Protein 7AUT (pdb70)

Structure (mmCIF, N/CA/C/O backbone):
data_7AUT
#
_entry.id   7AUT
#
_cell.length_a   61.785
_cell.length_b   61.785
_cell.length_c   96.184
_cell.angle_alpha   90.000
_cell.angle_beta   90.000
_cell.angle_gamma   120.000
#
_symmetry.space_group_name_H-M   'P 32 2 1'
#
loop_
_entity.id
_entity.type
_entity.pdbx_description
1 polymer 'Diphosphoinositol polyphosphate phosphohydrolase DDP1'
2 non-polymer 'MAGNESIUM ION'
3 non-polymer 'CHLORIDE ION'
4 water water
#
loop_
_atom_site.group_PDB
_atom_site.id
_atom_site.type_symbol
_atom_site.label_atom_id
_atom_site.label_alt_id
_atom_site.label_comp_id
_atom_site.label_asym_id
_atom_site.label_entity_id
_atom_site.label_seq_id
_atom_site.pdbx_PDB_ins_code
_atom_site.Cartn_x
_atom_site.Cartn_y
_atom_site.Cartn_z
_atom_site.occupancy
_atom_site.B_iso_or_equiv
_atom_site.auth_seq_id
_atom_site.auth_comp_id
_atom_site.auth_asym_id
_atom_site.auth_atom_id
_atom_site.pdbx_PDB_model_num
ATOM 1 N N . GLU A 1 24 ? 4.335 -3.989 -1.850 1.00 61.23 21 GLU A N 1
ATOM 2 C CA . GLU A 1 24 ? 3.884 -3.470 -3.187 1.00 60.84 21 GLU A CA 1
ATOM 3 C C . GLU A 1 24 ? 5.059 -3.384 -4.176 1.00 57.25 21 GLU A C 1
ATOM 4 O O . GLU A 1 24 ? 4.812 -3.032 -5.350 1.00 58.28 21 GLU A O 1
ATOM 10 N N . ASN A 1 25 ? 6.288 -3.675 -3.740 1.00 51.61 22 ASN A N 1
ATOM 11 C CA . ASN A 1 25 ? 7.482 -3.674 -4.623 1.00 48.11 22 ASN A CA 1
ATOM 12 C C . ASN A 1 25 ? 7.676 -5.069 -5.218 1.00 42.36 22 ASN A C 1
ATOM 13 O O . ASN A 1 25 ? 8.631 -5.234 -5.981 1.00 41.42 22 ASN A O 1
ATOM 18 N N . GLN A 1 26 ? 6.804 -6.020 -4.873 1.00 38.68 23 GLN A N 1
ATOM 19 C CA . GLN A 1 26 ? 6.898 -7.437 -5.323 1.00 36.19 23 GLN A CA 1
ATOM 20 C C . GLN A 1 26 ? 6.588 -7.514 -6.822 1.00 31.91 23 GLN A C 1
ATOM 21 O O . GLN A 1 26 ? 5.806 -6.694 -7.336 1.00 30.76 23 GLN A O 1
ATOM 27 N N . VAL A 1 27 ? 7.200 -8.474 -7.506 1.00 27.60 24 VAL A N 1
ATOM 28 C CA . VAL A 1 27 ? 7.006 -8.682 -8.966 1.00 25.94 24 VAL A CA 1
ATOM 29 C C . VAL A 1 27 ? 6.407 -10.069 -9.165 1.00 24.35 24 VAL A C 1
ATOM 30 O O . VAL A 1 27 ? 6.819 -10.986 -8.460 1.00 22.49 24 VAL A O 1
ATOM 34 N N . TYR A 1 28 ? 5.439 -10.146 -10.066 1.00 24.10 25 TYR A N 1
ATOM 35 C CA . TYR A 1 28 ? 4.662 -11.366 -10.365 1.00 24.14 25 TYR A CA 1
ATOM 36 C C . TYR A 1 28 ? 4.779 -11.677 -11.850 1.00 22.73 25 TYR A C 1
ATOM 37 O O . TYR A 1 28 ? 4.927 -10.757 -12.669 1.00 23.90 25 TYR A O 1
ATOM 46 N N . SER A 1 29 ? 4.682 -12.962 -12.175 1.00 21.61 26 SER A N 1
ATOM 47 C CA . SER A 1 29 ? 4.541 -13.416 -13.577 1.00 21.57 26 SER A CA 1
ATOM 48 C C . SER A 1 29 ? 3.303 -12.756 -14.172 1.00 22.58 26 SER A C 1
ATOM 49 O O . SER A 1 29 ? 2.207 -12.890 -13.618 1.00 22.86 26 SER A O 1
ATOM 52 N N . PRO A 1 30 ? 3.428 -12.107 -15.344 1.00 23.14 27 PRO A N 1
ATOM 53 C CA . PRO A 1 30 ? 2.266 -11.579 -16.056 1.00 24.72 27 PRO A CA 1
ATOM 54 C C . PRO A 1 30 ? 1.360 -12.679 -16.622 1.00 25.11 27 PRO A C 1
ATOM 55 O O . PRO A 1 30 ? 0.222 -12.392 -16.983 1.00 27.42 27 PRO A O 1
ATOM 59 N N . VAL A 1 31 ? 1.846 -13.915 -16.670 1.00 23.78 28 VAL A N 1
ATOM 60 C CA . VAL A 1 31 ? 1.076 -15.059 -17.224 1.00 23.60 28 VAL A CA 1
ATOM 61 C C . VAL A 1 31 ? 0.390 -15.835 -16.097 1.00 24.37 28 VAL A C 1
ATOM 62 O O . VAL A 1 31 ? -0.823 -16.074 -16.195 1.00 26.05 28 VAL A O 1
ATOM 66 N N . THR A 1 32 ? 1.126 -16.267 -15.074 1.00 23.14 29 THR A N 1
ATOM 67 C CA . THR A 1 32 ? 0.606 -17.213 -14.053 1.00 22.96 29 THR A CA 1
ATOM 68 C C . THR A 1 32 ? 0.189 -16.483 -12.772 1.00 23.00 29 THR A C 1
ATOM 69 O O . THR A 1 32 ? -0.507 -17.110 -11.963 1.00 24.09 29 THR A O 1
ATOM 73 N N . GLY A 1 33 ? 0.668 -15.253 -12.563 1.00 22.99 30 GLY A N 1
ATOM 74 C CA . GLY A 1 33 ? 0.518 -14.520 -11.293 1.00 23.26 30 GLY A CA 1
ATOM 75 C C . GLY A 1 33 ? 1.428 -15.032 -10.191 1.00 22.81 30 GLY A C 1
ATOM 76 O O . GLY A 1 33 ? 1.340 -14.516 -9.073 1.00 23.58 30 GLY A O 1
ATOM 77 N N . ALA A 1 34 ? 2.306 -15.991 -10.480 1.00 21.78 31 ALA A N 1
ATOM 78 C CA . ALA A 1 34 ? 3.293 -16.517 -9.519 1.00 21.15 31 ALA A CA 1
ATOM 79 C C . ALA A 1 34 ? 4.199 -15.377 -9.035 1.00 20.71 31 ALA A C 1
ATOM 80 O O . ALA A 1 34 ? 4.590 -14.519 -9.847 1.00 20.48 31 ALA A O 1
ATOM 82 N N . ARG A 1 35 ? 4.539 -15.377 -7.754 1.00 21.04 32 ARG A N 1
ATOM 83 C CA . ARG A 1 35 ? 5.560 -14.439 -7.232 1.00 22.02 32 ARG A CA 1
ATOM 84 C C . ARG A 1 35 ? 6.893 -14.773 -7.906 1.00 20.28 32 ARG A C 1
ATOM 85 O O . ARG A 1 35 ? 7.220 -15.948 -7.984 1.00 19.00 32 ARG A O 1
ATOM 93 N N . LEU A 1 36 ? 7.632 -13.764 -8.376 1.00 19.49 33 LEU A N 1
ATOM 94 C CA . LEU A 1 36 ? 8.979 -14.007 -8.952 1.00 19.52 33 LEU A CA 1
ATOM 95 C C . LEU A 1 36 ? 10.013 -13.890 -7.827 1.00 19.50 33 LEU A C 1
ATOM 96 O O . LEU A 1 36 ? 10.045 -12.862 -7.101 1.00 20.50 33 LEU A O 1
ATOM 101 N N . VAL A 1 37 ? 10.870 -14.902 -7.723 1.00 18.69 34 VAL A N 1
ATOM 102 C CA . VAL A 1 37 ? 11.861 -15.069 -6.631 1.00 18.46 34 VAL A CA 1
ATOM 103 C C . VAL A 1 37 ? 13.182 -15.477 -7.257 1.00 17.93 34 VAL A C 1
ATOM 104 O O . VAL A 1 37 ? 13.191 -16.184 -8.264 1.00 17.75 34 VAL A O 1
ATOM 108 N N . ALA A 1 38 ? 14.278 -15.046 -6.669 1.00 17.01 35 ALA A N 1
ATOM 109 C CA . ALA A 1 38 ? 15.595 -15.549 -7.074 1.00 16.99 35 ALA A CA 1
ATOM 110 C C . ALA A 1 38 ? 16.333 -15.964 -5.820 1.00 17.72 35 ALA A C 1
ATOM 111 O O . ALA A 1 38 ? 16.128 -15.366 -4.729 1.00 19.07 35 ALA A O 1
ATOM 113 N N . GLY A 1 39 ? 17.286 -16.859 -5.991 1.00 17.93 36 GLY A N 1
ATOM 114 C CA . GLY A 1 39 ? 18.168 -17.226 -4.887 1.00 18.50 36 GLY A CA 1
ATOM 115 C C . GLY A 1 39 ? 19.348 -18.013 -5.375 1.00 18.26 36 GLY A C 1
ATOM 116 O O . GLY A 1 39 ? 19.560 -18.124 -6.612 1.00 16.68 36 GLY A O 1
ATOM 117 N N . CYS A 1 40 ? 20.106 -18.537 -4.414 1.00 18.93 37 CYS A N 1
ATOM 118 C CA . CYS A 1 40 ? 21.445 -19.103 -4.667 1.00 19.24 37 CYS A CA 1
ATOM 119 C C . CYS A 1 40 ? 21.560 -20.455 -3.985 1.00 18.84 37 CYS A C 1
ATOM 120 O O . CYS A 1 40 ? 21.118 -20.633 -2.838 1.00 19.64 37 CYS A O 1
ATOM 123 N N . ILE A 1 41 ? 22.083 -21.396 -4.744 1.00 18.00 38 ILE A N 1
ATOM 124 C CA . ILE A 1 41 ? 22.749 -22.603 -4.204 1.00 18.16 38 ILE A CA 1
ATOM 125 C C . ILE A 1 41 ? 24.203 -22.195 -3.967 1.00 17.96 38 ILE A C 1
ATOM 126 O O . ILE A 1 41 ? 24.997 -22.115 -4.934 1.00 17.31 38 ILE A O 1
ATOM 131 N N . CYS A 1 42 ? 24.529 -21.929 -2.709 1.00 17.51 39 CYS A N 1
ATOM 132 C CA . CYS A 1 42 ? 25.864 -21.423 -2.289 1.00 18.27 39 CYS A CA 1
ATOM 133 C C . CYS A 1 42 ? 26.735 -22.612 -1.909 1.00 18.13 39 CYS A C 1
ATOM 134 O O . CYS A 1 42 ? 26.447 -23.241 -0.867 1.00 18.12 39 CYS A O 1
ATOM 137 N N . LEU A 1 43 ? 27.732 -22.925 -2.729 1.00 18.39 40 LEU A N 1
ATOM 138 C CA . LEU A 1 43 ? 28.630 -24.078 -2.514 1.00 19.13 40 LEU A CA 1
ATOM 139 C C . LEU A 1 43 ? 29.988 -23.635 -1.973 1.00 19.50 40 LEU A C 1
ATOM 140 O O . LEU A 1 43 ? 30.498 -22.563 -2.345 1.00 19.23 40 LEU A O 1
ATOM 145 N N . THR A 1 44 ? 30.560 -24.470 -1.128 1.00 20.43 41 THR A N 1
ATOM 146 C CA . THR A 1 44 ? 31.972 -24.322 -0.720 1.00 21.87 41 THR A CA 1
ATOM 147 C C . THR A 1 44 ? 32.818 -24.448 -1.979 1.00 23.06 41 THR A C 1
ATOM 148 O O . THR A 1 44 ? 32.407 -25.055 -2.974 1.00 23.51 41 THR A O 1
ATOM 152 N N . PRO A 1 45 ? 34.011 -23.826 -2.005 1.00 24.24 42 PRO A N 1
ATOM 153 C CA . PRO A 1 45 ? 34.922 -23.986 -3.135 1.00 25.09 42 PRO A CA 1
ATOM 154 C C . PRO A 1 45 ? 35.223 -25.442 -3.521 1.00 26.55 42 PRO A C 1
ATOM 155 O O . PRO A 1 45 ? 35.380 -25.685 -4.704 1.00 27.16 42 PRO A O 1
ATOM 159 N N . ASP A 1 46 ? 35.234 -26.382 -2.569 1.00 27.90 43 ASP A N 1
ATOM 160 C CA . ASP A 1 46 ? 35.496 -27.814 -2.885 1.00 29.44 43 ASP A CA 1
ATOM 161 C C . ASP A 1 46 ? 34.207 -28.510 -3.348 1.00 28.73 43 ASP A C 1
ATOM 162 O O . ASP A 1 46 ? 34.274 -29.705 -3.673 1.00 29.04 43 ASP A O 1
ATOM 167 N N . LYS A 1 47 ? 33.068 -27.811 -3.326 1.00 28.08 44 LYS A N 1
ATOM 168 C CA . LYS A 1 47 ? 31.757 -28.278 -3.859 1.00 27.85 44 LYS A CA 1
ATOM 169 C C . LYS A 1 47 ? 31.200 -29.421 -3.003 1.00 27.07 44 LYS A C 1
ATOM 170 O O . LYS A 1 47 ? 30.252 -30.060 -3.441 1.00 26.30 44 LYS A O 1
ATOM 176 N N . LYS A 1 48 ? 31.711 -29.615 -1.789 1.00 26.37 45 LYS A N 1
ATOM 177 C CA . LYS A 1 48 ? 31.235 -30.715 -0.910 1.00 26.76 45 LYS A CA 1
ATOM 178 C C . LYS A 1 48 ? 30.038 -30.255 -0.077 1.00 25.19 45 LYS A C 1
ATOM 179 O O . LYS A 1 48 ? 29.260 -31.124 0.364 1.00 24.92 45 LYS A O 1
ATOM 185 N N . GLN A 1 49 ? 29.864 -28.952 0.146 1.00 23.22 46 GLN A N 1
ATOM 186 C CA . GLN A 1 49 ? 28.779 -28.511 1.044 1.00 22.91 46 GLN A CA 1
ATOM 187 C C . GLN A 1 49 ? 28.005 -27.360 0.416 1.00 21.01 46 GLN A C 1
ATOM 188 O O . GLN A 1 49 ? 28.591 -26.564 -0.356 1.00 20.36 46 GLN A O 1
ATOM 194 N N . VAL A 1 50 ? 26.759 -27.243 0.859 1.00 19.84 47 VAL A N 1
ATOM 195 C CA . VAL A 1 50 ? 25.826 -26.151 0.496 1.00 19.06 47 VAL A CA 1
ATOM 196 C C . VAL A 1 50 ? 25.387 -25.424 1.761 1.00 19.02 47 VAL A C 1
ATOM 197 O O . VAL A 1 50 ? 25.174 -26.046 2.798 1.00 18.56 47 VAL A O 1
ATOM 201 N N . LEU A 1 51 ? 25.274 -24.106 1.658 1.00 17.80 48 LEU A N 1
ATOM 202 C CA . LEU A 1 51 ? 24.814 -23.254 2.759 1.00 18.30 48 LEU A CA 1
ATOM 203 C C . LEU A 1 51 ? 23.298 -23.275 2.839 1.00 18.20 48 LEU A C 1
ATOM 204 O O . LEU A 1 51 ? 22.628 -22.920 1.881 1.00 17.95 48 LEU A O 1
ATOM 209 N N . MET A 1 52 ? 22.782 -23.642 4.002 1.00 18.29 49 MET A N 1
ATOM 210 C CA . MET A 1 52 ? 21.325 -23.629 4.244 1.00 18.68 49 MET A CA 1
ATOM 211 C C . MET A 1 52 ? 21.008 -22.654 5.365 1.00 19.22 49 MET A C 1
ATOM 212 O O . MET A 1 52 ? 21.888 -22.329 6.152 1.00 20.21 49 MET A O 1
ATOM 217 N N . ILE A 1 53 ? 19.780 -22.169 5.372 1.00 20.25 50 ILE A N 1
ATOM 218 C CA . ILE A 1 53 ? 19.271 -21.223 6.394 1.00 21.22 50 ILE A CA 1
ATOM 219 C C . ILE A 1 53 ? 17.993 -21.769 6.995 1.00 21.90 50 ILE A C 1
ATOM 220 O O . ILE A 1 53 ? 17.276 -22.524 6.350 1.00 21.09 50 ILE A O 1
ATOM 225 N N . THR A 1 54 ? 17.701 -21.350 8.218 1.00 22.97 51 THR A N 1
ATOM 226 C CA . THR A 1 54 ? 16.426 -21.722 8.833 1.00 26.28 51 THR A CA 1
ATOM 227 C C . THR A 1 54 ? 15.357 -20.790 8.308 1.00 29.90 51 THR A C 1
ATOM 228 O O . THR A 1 54 ? 15.645 -19.639 7.955 1.00 28.97 51 THR A O 1
ATOM 232 N N A SER A 1 55 ? 14.152 -21.342 8.175 0.50 33.35 52 SER A N 1
ATOM 233 N N B SER A 1 55 ? 14.152 -21.334 8.182 0.50 33.21 52 SER A N 1
ATOM 234 C CA A SER A 1 55 ? 12.909 -20.610 7.836 0.50 36.66 52 SER A CA 1
ATOM 235 C CA B SER A 1 55 ? 12.926 -20.582 7.832 0.50 36.38 52 SER A CA 1
ATOM 236 C C A SER A 1 55 ? 12.566 -19.652 8.985 0.50 40.12 52 SER A C 1
ATOM 237 C C B SER A 1 55 ? 12.585 -19.638 8.988 0.50 39.95 52 SER A C 1
ATOM 238 O O A SER A 1 55 ? 12.773 -20.035 10.161 0.50 40.97 52 SER A O 1
ATOM 239 O O B SER A 1 55 ? 12.809 -20.017 10.161 0.50 40.88 52 SER A O 1
ATOM 24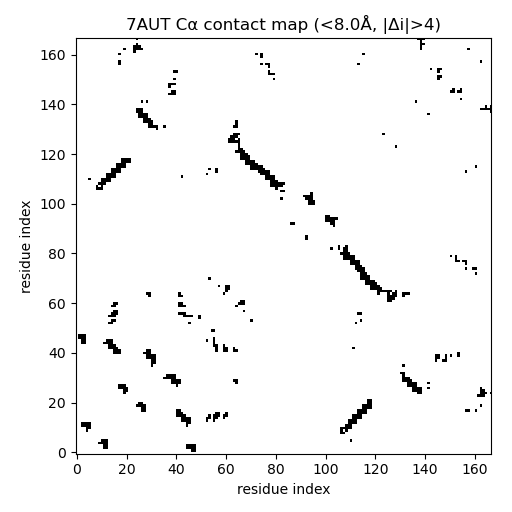4 N N . SER A 1 56 ? 12.089 -18.444 8.663 1.00 43.42 53 SER A N 1
ATOM 245 C CA . SER A 1 56 ? 11.664 -17.421 9.657 1.00 48.71 53 SER A CA 1
ATOM 246 C C . SER A 1 56 ? 10.494 -17.952 10.499 1.00 53.49 53 SER A C 1
ATOM 247 O O . SER A 1 56 ? 10.532 -17.813 11.745 1.00 55.07 53 SER A O 1
ATOM 250 N N . ALA A 1 57 ? 9.489 -18.530 9.833 1.00 57.93 54 ALA A N 1
ATOM 251 C CA . ALA A 1 57 ? 8.283 -19.133 10.448 1.00 60.43 54 ALA A CA 1
ATOM 252 C C . ALA A 1 57 ? 8.664 -20.380 11.255 1.00 62.71 54 ALA A C 1
ATOM 253 O O . ALA A 1 57 ? 8.115 -20.549 12.369 1.00 64.41 54 ALA A O 1
ATOM 255 N N . HIS A 1 58 ? 9.555 -21.221 10.717 1.00 62.35 55 HIS A N 1
ATOM 256 C CA . HIS A 1 58 ? 9.889 -22.559 11.279 1.00 62.30 55 HIS A CA 1
ATOM 257 C C . HIS A 1 58 ? 11.389 -22.707 11.507 1.00 58.22 55 HIS A C 1
ATOM 258 O O . HIS A 1 58 ? 12.116 -23.035 10.558 1.00 58.30 55 HIS A O 1
ATOM 265 N N . LYS A 1 59 ? 11.789 -22.538 12.760 1.00 53.36 56 LYS A N 1
ATOM 266 C CA . LYS A 1 59 ? 13.194 -22.478 13.229 1.00 51.66 56 LYS A CA 1
ATOM 267 C C . LYS A 1 59 ? 13.954 -23.771 12.944 1.00 47.30 56 LYS A C 1
ATOM 268 O O . LYS A 1 59 ? 15.194 -23.711 12.975 1.00 46.34 56 LYS A O 1
ATOM 274 N N . LYS A 1 60 ? 13.263 -24.903 12.782 1.00 43.94 57 LYS A N 1
ATOM 275 C CA . LYS A 1 60 ? 13.923 -26.230 12.662 1.00 42.74 57 LYS A CA 1
ATOM 276 C C . LYS A 1 60 ? 13.907 -26.713 11.205 1.00 38.90 57 LYS A C 1
ATOM 277 O O . LYS A 1 60 ? 14.510 -27.777 10.961 1.00 36.51 57 LYS A O 1
ATOM 283 N N . ARG A 1 61 ? 13.272 -25.968 10.289 1.00 36.48 58 ARG A N 1
ATOM 284 C CA . ARG A 1 61 ? 13.225 -26.293 8.832 1.00 33.98 58 ARG A CA 1
ATOM 285 C C . ARG A 1 61 ? 14.383 -25.557 8.148 1.00 29.51 58 ARG A C 1
ATOM 286 O O . ARG A 1 61 ? 14.490 -24.348 8.342 1.00 28.28 58 ARG A O 1
ATOM 294 N N . TRP A 1 62 ? 15.236 -26.289 7.435 1.00 24.55 59 TRP A N 1
ATOM 295 C CA . TRP A 1 62 ? 16.424 -25.764 6.725 1.00 22.67 59 TRP A CA 1
ATOM 296 C C . TRP A 1 62 ? 16.121 -25.691 5.235 1.00 21.22 59 TRP A C 1
ATOM 297 O O . TRP A 1 62 ? 15.787 -26.717 4.635 1.00 20.42 59 TRP A O 1
ATOM 308 N N . ILE A 1 63 ? 16.313 -24.515 4.634 1.00 20.44 60 ILE A N 1
ATOM 309 C CA . ILE A 1 63 ? 16.049 -24.258 3.196 1.00 20.07 60 ILE A CA 1
ATOM 310 C C . ILE A 1 63 ? 17.275 -23.516 2.659 1.00 19.45 60 ILE A C 1
ATOM 311 O O . ILE A 1 63 ? 18.281 -23.517 3.340 1.00 21.82 60 ILE A O 1
ATOM 316 N N . VAL A 1 64 ? 17.183 -22.928 1.469 1.00 18.86 61 VAL A N 1
ATOM 317 C CA . VAL A 1 64 ? 18.316 -22.168 0.868 1.00 18.79 61 VAL A CA 1
ATOM 318 C C . VAL A 1 64 ? 17.865 -20.730 0.692 1.00 18.71 61 VAL A C 1
ATOM 319 O O . VAL A 1 64 ? 16.675 -20.418 0.702 1.00 19.63 61 VAL A O 1
ATOM 323 N N . PRO A 1 65 ? 18.826 -19.787 0.582 1.00 18.52 62 PRO A N 1
ATOM 324 C CA . PRO A 1 65 ? 18.504 -18.377 0.430 1.00 18.56 62 PRO A CA 1
ATOM 325 C C . PRO A 1 65 ? 17.814 -18.064 -0.900 1.00 17.60 62 PRO A C 1
ATOM 326 O O . PRO A 1 65 ? 18.263 -18.530 -1.948 1.00 18.20 62 PRO A O 1
ATOM 330 N N . ALA A 1 66 ? 16.704 -17.351 -0.816 1.00 17.51 63 ALA A N 1
ATOM 331 C CA . ALA A 1 66 ? 15.923 -16.898 -1.974 1.00 18.42 63 ALA A CA 1
ATOM 332 C C . ALA A 1 66 ? 14.885 -15.928 -1.460 1.00 19.27 63 ALA A C 1
ATOM 333 O O . ALA A 1 66 ? 14.401 -16.139 -0.316 1.00 23.12 63 ALA A O 1
ATOM 335 N N . GLY A 1 67 ? 14.492 -14.975 -2.279 1.00 18.68 64 GLY A N 1
ATOM 336 C CA . GLY A 1 67 ? 13.381 -14.080 -1.950 1.00 18.69 64 GLY A CA 1
ATOM 337 C C . GLY A 1 67 ? 12.907 -13.293 -3.139 1.00 18.30 64 GLY A C 1
ATOM 338 O O . GLY A 1 67 ? 13.478 -13.432 -4.236 1.00 17.78 64 GLY A O 1
ATOM 339 N N . GLY A 1 68 ? 11.874 -12.498 -2.909 1.00 19.31 65 GLY A N 1
ATOM 340 C CA . GLY A 1 68 ? 11.138 -11.769 -3.948 1.00 19.65 65 GLY A CA 1
ATOM 341 C C . GLY A 1 68 ? 12.011 -10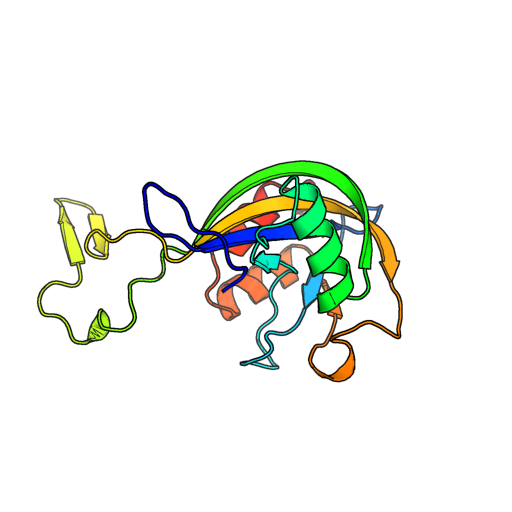.792 -4.690 1.00 20.12 65 GLY A C 1
ATOM 342 O O . GLY A 1 68 ? 12.706 -9.968 -4.055 1.00 20.42 65 GLY A O 1
ATOM 343 N N . VAL A 1 69 ? 11.958 -10.880 -6.007 1.00 20.51 66 VAL A N 1
ATOM 344 C CA . VAL A 1 69 ? 12.420 -9.779 -6.890 1.00 21.42 66 VAL A CA 1
ATOM 345 C C . VAL A 1 69 ? 11.639 -8.511 -6.521 1.00 23.49 66 VAL A C 1
ATOM 346 O O . VAL A 1 69 ? 10.409 -8.587 -6.357 1.00 23.33 66 VAL A O 1
ATOM 350 N N . GLU A 1 70 ? 12.341 -7.383 -6.443 1.00 25.43 67 GLU A N 1
ATOM 351 C CA . GLU A 1 70 ? 11.724 -6.051 -6.208 1.00 28.82 67 GLU A CA 1
ATOM 352 C C . GLU A 1 70 ? 11.686 -5.266 -7.527 1.00 29.56 67 GLU A C 1
ATOM 353 O O . GLU A 1 70 ? 12.515 -5.530 -8.404 1.00 27.60 67 GLU A O 1
ATOM 359 N N . LYS A 1 71 ? 10.742 -4.328 -7.649 1.00 32.80 68 LYS A N 1
ATOM 360 C CA . LYS A 1 71 ? 10.412 -3.626 -8.921 1.00 36.57 68 LYS A CA 1
ATOM 361 C C . LYS A 1 71 ? 11.633 -2.906 -9.513 1.00 37.02 68 LYS A C 1
ATOM 362 O O . LYS A 1 71 ? 11.697 -2.799 -10.747 1.00 36.13 68 LYS A O 1
ATOM 368 N N . ASP A 1 72 ? 12.565 -2.411 -8.701 1.00 38.07 69 ASP A N 1
ATOM 369 C CA . ASP A 1 72 ? 13.693 -1.605 -9.248 1.00 40.74 69 ASP A CA 1
ATOM 370 C C . ASP A 1 72 ? 14.855 -2.502 -9.703 1.00 37.83 69 ASP A C 1
ATOM 371 O O . ASP A 1 72 ? 15.839 -1.958 -10.241 1.00 38.15 69 ASP A O 1
ATOM 376 N N . GLU A 1 73 ? 14.783 -3.818 -9.506 1.00 32.58 70 GLU A N 1
ATOM 377 C CA . GLU A 1 73 ? 15.975 -4.681 -9.692 1.00 29.42 70 GLU A CA 1
ATOM 378 C C . GLU A 1 73 ? 16.126 -5.048 -11.164 1.00 27.75 70 GLU A C 1
ATOM 379 O O . GLU A 1 73 ? 15.192 -5.495 -11.816 1.00 28.32 70 GLU A O 1
ATOM 385 N N . PRO A 1 74 ? 17.335 -4.882 -11.737 1.00 27.32 71 PRO A N 1
ATOM 386 C CA . PRO A 1 74 ? 17.528 -5.047 -13.173 1.00 27.15 71 PRO A CA 1
ATOM 387 C C . PRO A 1 74 ? 17.616 -6.480 -13.701 1.00 25.13 71 PRO A C 1
ATOM 388 O O . PRO A 1 74 ? 17.409 -6.675 -14.883 1.00 26.66 71 PRO A O 1
ATOM 392 N N . ASN A 1 75 ? 17.871 -7.462 -12.827 1.00 23.00 72 ASN A N 1
ATOM 393 C CA . ASN A 1 75 ? 18.080 -8.857 -13.283 1.00 21.29 72 ASN A CA 1
ATOM 394 C C . ASN A 1 75 ? 17.928 -9.778 -12.072 1.00 19.88 72 ASN A C 1
ATOM 395 O O . ASN A 1 75 ? 17.912 -9.286 -10.945 1.00 20.04 72 ASN A O 1
ATOM 400 N N . TYR A 1 76 ? 17.805 -11.078 -12.315 1.00 19.10 73 TYR A N 1
ATOM 401 C CA . TYR A 1 76 ? 17.588 -12.054 -11.230 1.00 18.17 73 TYR A CA 1
ATOM 402 C C . TYR A 1 76 ? 18.862 -12.256 -10.417 1.00 17.81 73 TYR A C 1
ATOM 403 O O . TYR A 1 76 ? 18.751 -12.522 -9.220 1.00 16.93 73 TYR A O 1
ATOM 412 N N . GLU A 1 77 ? 20.036 -12.116 -11.030 1.00 18.07 74 GLU A N 1
ATOM 413 C CA . GLU A 1 77 ? 21.324 -12.274 -10.317 1.00 19.24 74 GLU A CA 1
ATOM 414 C C . GLU A 1 77 ? 21.373 -11.260 -9.175 1.00 18.22 74 GLU A C 1
ATOM 415 O O . GLU A 1 77 ? 21.847 -11.601 -8.089 1.00 17.58 74 GLU A O 1
ATOM 421 N N . THR A 1 78 ? 20.934 -10.023 -9.423 1.00 18.58 75 THR A N 1
ATOM 422 C CA . THR A 1 78 ? 20.912 -8.955 -8.391 1.00 20.01 75 THR A CA 1
ATOM 423 C C . THR A 1 78 ? 20.063 -9.402 -7.197 1.00 19.29 75 THR A C 1
ATOM 424 O O . THR A 1 78 ? 20.513 -9.284 -6.046 1.00 18.98 75 THR A O 1
ATOM 428 N N . THR A 1 79 ? 18.849 -9.874 -7.457 1.00 18.97 76 THR A N 1
ATOM 429 C CA . THR A 1 79 ? 17.935 -10.339 -6.392 1.00 18.68 76 THR A CA 1
ATOM 430 C C . THR A 1 79 ? 18.603 -11.490 -5.644 1.00 17.59 76 THR A C 1
ATOM 431 O O . THR A 1 79 ? 18.587 -11.494 -4.409 1.00 17.80 76 THR A O 1
ATOM 435 N N . ALA A 1 8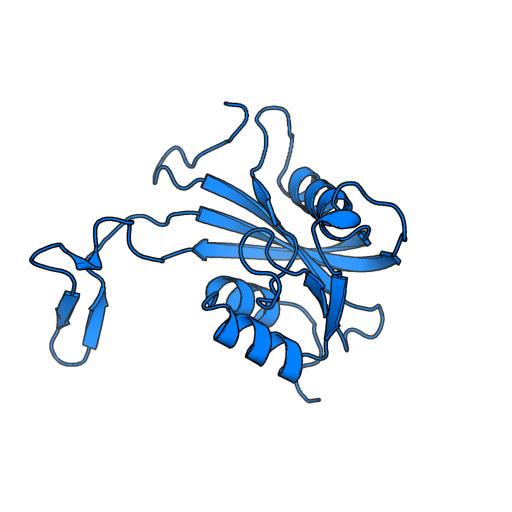0 ? 19.165 -12.450 -6.378 1.00 17.37 77 ALA A N 1
ATOM 436 C CA . ALA A 1 80 ? 19.770 -13.671 -5.814 1.00 17.60 77 ALA A CA 1
ATOM 437 C C . ALA A 1 80 ? 20.879 -13.284 -4.830 1.00 18.12 77 ALA A C 1
ATOM 438 O O . ALA A 1 80 ? 20.889 -13.808 -3.713 1.00 18.92 77 ALA A O 1
ATOM 440 N N . GLN A 1 81 ? 21.787 -12.401 -5.243 1.00 18.33 78 GLN A N 1
ATOM 441 C CA . GLN A 1 81 ? 22.946 -12.018 -4.395 1.00 19.11 78 GLN A CA 1
ATOM 442 C C . GLN A 1 81 ? 22.479 -11.133 -3.242 1.00 17.96 78 GLN A C 1
ATOM 443 O O . GLN A 1 81 ? 23.041 -11.251 -2.143 1.00 17.86 78 GLN A O 1
ATOM 449 N N . ARG A 1 82 ? 21.462 -10.302 -3.446 1.00 18.18 79 ARG A N 1
ATOM 450 C CA . ARG A 1 82 ? 20.905 -9.467 -2.354 1.00 18.95 79 ARG A CA 1
ATOM 451 C C . ARG A 1 82 ? 20.295 -10.367 -1.274 1.00 19.31 79 ARG A C 1
ATOM 452 O O . ARG A 1 82 ? 20.562 -10.173 -0.089 1.00 18.93 79 ARG A O 1
ATOM 460 N N . GLU A 1 83 ? 19.467 -11.324 -1.680 1.00 19.28 80 GLU A N 1
ATOM 461 C CA . GLU A 1 83 ? 18.759 -12.209 -0.733 1.00 19.92 80 GLU A CA 1
ATOM 462 C C . GLU A 1 83 ? 19.775 -13.110 -0.023 1.00 18.50 80 GLU A C 1
ATOM 463 O O . GLU A 1 83 ? 19.573 -13.390 1.149 1.00 18.88 80 GLU A O 1
ATOM 469 N N . THR A 1 84 ? 20.836 -13.547 -0.705 1.00 17.97 81 THR A N 1
ATOM 470 C CA . THR A 1 84 ? 21.902 -14.378 -0.098 1.00 18.35 81 THR A CA 1
ATOM 471 C C . THR A 1 84 ? 22.656 -13.570 0.974 1.00 18.64 81 THR A C 1
ATOM 472 O O . THR A 1 84 ? 22.989 -14.113 2.063 1.00 18.74 81 THR A O 1
ATOM 476 N N . TRP A 1 85 ? 22.837 -12.284 0.739 1.00 18.45 82 TRP A N 1
ATOM 477 C CA . TRP A 1 85 ? 23.426 -11.408 1.771 1.00 18.57 82 TRP A CA 1
ATOM 478 C C . TRP A 1 85 ? 22.413 -11.264 2.917 1.00 18.43 82 TRP A C 1
ATOM 479 O O . TRP A 1 85 ? 22.781 -11.521 4.079 1.00 19.17 82 TRP A O 1
ATOM 490 N N . GLU A 1 86 ? 21.210 -10.789 2.615 1.00 18.95 83 GLU A N 1
ATOM 491 C CA . GLU A 1 86 ? 20.177 -10.454 3.633 1.00 20.23 83 GLU A CA 1
ATOM 492 C C . GLU A 1 86 ? 19.920 -11.651 4.549 1.00 20.20 83 GLU A C 1
ATOM 493 O O . GLU A 1 86 ? 19.861 -11.475 5.773 1.00 19.76 83 GLU A O 1
ATOM 499 N N . GLU A 1 87 ? 19.744 -12.832 3.966 1.00 19.31 84 GLU A N 1
ATOM 500 C CA . GLU A 1 87 ? 19.223 -14.017 4.693 1.00 20.17 84 GLU A CA 1
ATOM 501 C C . GLU A 1 87 ? 20.358 -14.855 5.289 1.00 19.27 84 GLU A C 1
ATOM 502 O O . GLU A 1 87 ? 20.066 -15.584 6.253 1.00 20.42 84 GLU A O 1
ATOM 508 N N . ALA A 1 88 ? 21.566 -14.858 4.710 1.00 18.80 85 ALA A N 1
ATOM 509 C CA . ALA A 1 88 ? 22.630 -15.822 5.095 1.00 19.04 85 ALA A CA 1
ATOM 510 C C . ALA A 1 88 ? 23.987 -15.169 5.402 1.00 19.27 85 ALA A C 1
ATOM 511 O O . ALA A 1 88 ? 24.893 -15.906 5.835 1.00 19.67 85 ALA A O 1
ATOM 513 N N . GLY A 1 89 ? 24.162 -13.867 5.164 1.00 19.02 86 GLY A N 1
ATOM 514 C CA . GLY A 1 89 ? 25.454 -13.170 5.342 1.00 19.42 86 GLY A CA 1
ATOM 515 C C . GLY A 1 89 ? 26.532 -13.803 4.489 1.00 19.11 86 GLY A C 1
ATOM 516 O O . GLY A 1 89 ? 27.696 -13.893 4.914 1.00 18.80 86 GLY A O 1
ATOM 517 N N . CYS A 1 90 ? 26.152 -14.226 3.286 1.00 18.40 87 CYS A N 1
ATOM 518 C CA . CYS A 1 90 ? 27.042 -14.925 2.350 1.00 19.41 87 CYS A CA 1
ATOM 519 C C . CYS A 1 90 ? 27.357 -14.004 1.174 1.00 19.52 87 CYS A C 1
ATOM 520 O O . CYS A 1 90 ? 26.424 -13.389 0.603 1.00 19.29 87 CYS A O 1
ATOM 523 N N . ILE A 1 91 ? 28.638 -13.891 0.862 1.00 19.82 88 ILE A N 1
ATOM 524 C CA . ILE A 1 91 ? 29.122 -13.166 -0.340 1.00 20.91 88 ILE A CA 1
ATOM 525 C C . ILE A 1 91 ? 29.842 -14.168 -1.226 1.00 20.27 88 ILE A C 1
ATOM 526 O O . ILE A 1 91 ? 30.631 -14.963 -0.700 1.00 20.16 88 ILE A O 1
ATOM 531 N N . GLY A 1 92 ? 29.631 -14.122 -2.533 1.00 19.83 89 GLY A N 1
ATOM 532 C CA . GLY A 1 92 ? 30.463 -14.941 -3.425 1.00 20.54 89 GLY A CA 1
ATOM 533 C C . GLY A 1 92 ? 30.249 -14.622 -4.875 1.00 21.28 89 GLY A C 1
ATOM 534 O O . GLY A 1 92 ? 29.684 -13.572 -5.192 1.00 23.59 89 GLY A O 1
ATOM 535 N N . LYS A 1 93 ? 30.723 -15.514 -5.734 1.00 22.00 90 LYS A N 1
ATOM 536 C CA . LYS A 1 93 ? 30.724 -15.328 -7.196 1.00 22.61 90 LYS A CA 1
ATOM 537 C C . LYS A 1 93 ? 29.650 -16.233 -7.797 1.00 20.76 90 LYS A C 1
ATOM 538 O O . LYS A 1 93 ? 29.667 -17.426 -7.503 1.00 19.81 90 LYS A O 1
ATOM 544 N N . ILE A 1 94 ? 28.790 -15.678 -8.635 1.00 19.76 91 ILE A N 1
ATOM 545 C CA . ILE A 1 94 ? 27.862 -16.530 -9.424 1.00 19.53 91 ILE A CA 1
ATOM 546 C C . ILE A 1 94 ? 28.682 -17.269 -10.488 1.00 19.73 91 ILE A C 1
ATOM 547 O O . ILE A 1 94 ? 29.374 -16.625 -11.320 1.00 19.84 91 ILE A O 1
ATOM 552 N N . VAL A 1 95 ? 28.581 -18.599 -10.517 1.00 19.32 92 VAL A N 1
ATOM 553 C CA . VAL A 1 95 ? 29.384 -19.455 -11.434 1.00 20.25 92 VAL A CA 1
ATOM 554 C C . VAL A 1 95 ? 28.477 -20.241 -12.379 1.00 20.38 92 VAL A C 1
ATOM 555 O O . VAL A 1 95 ? 29.017 -20.795 -13.348 1.00 21.86 92 VAL A O 1
ATOM 559 N N . ALA A 1 96 ? 27.172 -20.310 -12.126 1.00 19.28 93 ALA A N 1
ATOM 560 C CA . ALA A 1 96 ? 26.242 -21.026 -13.026 1.00 18.98 93 ALA A CA 1
ATOM 561 C C . ALA A 1 96 ? 24.819 -20.512 -12.853 1.00 18.83 93 ALA A C 1
ATOM 562 O O . ALA A 1 96 ? 24.426 -20.079 -11.755 1.00 17.81 93 ALA A O 1
ATOM 564 N N . ASN A 1 97 ? 24.076 -20.554 -13.954 1.00 19.19 94 ASN A N 1
ATOM 565 C CA . ASN A 1 97 ? 22.629 -20.291 -13.991 1.00 19.39 94 ASN A CA 1
ATOM 566 C C . ASN A 1 97 ? 21.947 -21.649 -13.913 1.00 18.98 94 ASN A C 1
ATOM 567 O O . ASN A 1 97 ? 22.173 -22.482 -14.824 1.00 19.67 94 ASN A O 1
ATOM 572 N N . LEU A 1 98 ? 21.223 -21.899 -12.834 1.00 17.67 95 LEU A N 1
ATOM 573 C CA . LEU A 1 98 ? 20.588 -23.216 -12.610 1.00 17.71 95 LEU A CA 1
ATOM 574 C C . LEU A 1 98 ? 19.161 -23.207 -13.141 1.00 18.13 95 LEU A C 1
ATOM 575 O O . LEU A 1 98 ? 18.499 -24.228 -13.010 1.00 19.96 95 LEU A O 1
ATOM 580 N N . GLY A 1 99 ? 18.733 -22.151 -13.811 1.00 18.16 96 GLY A N 1
ATOM 581 C CA . GLY A 1 99 ? 17.404 -22.120 -14.424 1.00 18.09 96 GLY A CA 1
ATOM 582 C C . GLY A 1 99 ? 16.306 -21.949 -13.401 1.00 18.01 96 GLY A C 1
ATOM 583 O O . GLY A 1 99 ? 16.544 -21.390 -12.311 1.00 19.06 96 GLY A O 1
ATOM 584 N N . THR A 1 100 ? 15.106 -22.403 -13.739 1.00 17.51 97 THR A N 1
ATOM 585 C CA . THR A 1 100 ? 13.910 -22.110 -12.926 1.00 17.33 97 THR A CA 1
ATOM 586 C C . THR A 1 100 ? 13.339 -23.379 -12.322 1.00 17.40 97 THR A C 1
ATOM 587 O O . THR A 1 100 ? 13.438 -24.442 -12.940 1.00 16.92 97 THR A O 1
ATOM 591 N N . VAL A 1 101 ? 12.731 -23.210 -11.163 1.00 17.41 98 VAL A N 1
ATOM 592 C CA . VAL A 1 101 ? 11.895 -24.254 -10.523 1.00 17.92 98 VAL A CA 1
ATOM 593 C C . VAL A 1 101 ? 10.648 -23.548 -10.016 1.00 18.56 98 VAL A C 1
ATOM 594 O O . VAL A 1 101 ? 10.637 -22.330 -9.924 1.00 19.23 98 VAL A O 1
ATOM 598 N N . GLU A 1 102 ? 9.618 -24.303 -9.672 1.00 20.39 99 GLU A N 1
ATOM 599 C CA . GLU A 1 102 ? 8.326 -23.708 -9.271 1.00 21.93 99 GLU A CA 1
ATOM 600 C C . GLU A 1 102 ? 7.879 -24.322 -7.953 1.00 21.44 99 GLU A C 1
ATOM 601 O O . GLU A 1 102 ? 8.015 -25.554 -7.803 1.00 21.29 99 GLU A O 1
ATOM 607 N N . ASP A 1 103 ? 7.397 -23.487 -7.040 1.00 20.98 100 ASP A N 1
ATOM 608 C CA . ASP A 1 103 ? 6.627 -23.958 -5.868 1.00 22.32 100 ASP A CA 1
ATOM 609 C C . ASP A 1 103 ? 5.241 -24.334 -6.381 1.00 22.96 100 ASP A C 1
ATOM 610 O O . ASP A 1 103 ? 4.481 -23.434 -6.723 1.00 21.95 100 ASP A O 1
ATOM 615 N N . MET A 1 104 ? 4.950 -25.636 -6.443 1.00 24.12 101 MET A N 1
ATOM 616 C CA . MET A 1 104 ? 3.680 -26.173 -6.976 1.00 27.27 101 MET A CA 1
ATOM 617 C C . MET A 1 104 ? 2.769 -26.599 -5.818 1.00 28.00 101 MET A C 1
ATOM 618 O O . MET A 1 104 ? 1.788 -27.319 -6.105 1.00 28.66 101 MET A O 1
ATOM 623 N N . ARG A 1 105 ? 3.034 -26.137 -4.589 1.00 28.65 102 ARG A N 1
ATOM 624 C CA . ARG A 1 105 ? 2.112 -26.397 -3.447 1.00 31.64 102 ARG A CA 1
ATOM 625 C C . ARG A 1 105 ? 0.747 -25.834 -3.818 1.00 33.98 102 ARG A C 1
ATOM 626 O O . ARG A 1 105 ? 0.655 -24.711 -4.313 1.00 32.88 102 ARG A O 1
ATOM 634 N N . PRO A 1 106 ? -0.338 -26.630 -3.651 1.00 35.81 103 PRO A N 1
ATOM 635 C CA . PRO A 1 106 ? -1.679 -26.169 -3.989 1.00 38.25 103 PRO A CA 1
ATOM 636 C C . PRO A 1 106 ? -2.051 -24.953 -3.144 1.00 42.34 103 PRO A C 1
ATOM 637 O O . PRO A 1 106 ? -1.443 -24.705 -2.102 1.00 42.56 103 PRO A O 1
ATOM 641 N N . PRO A 1 107 ? -3.036 -24.137 -3.588 1.00 47.54 104 PRO A N 1
ATOM 642 C CA . PRO A 1 107 ? -3.487 -22.980 -2.814 1.00 51.93 104 PRO A CA 1
ATOM 643 C C . PRO A 1 107 ? -3.957 -23.329 -1.389 1.00 56.69 104 PRO A C 1
ATOM 644 O O . PRO A 1 107 ? -4.125 -24.501 -1.072 1.00 56.74 104 PRO A O 1
ATOM 648 N N . LYS A 1 108 ? -4.167 -22.293 -0.572 1.00 62.87 105 LYS A N 1
ATOM 649 C CA . LYS A 1 108 ? -4.562 -22.374 0.863 1.00 67.39 105 LYS A CA 1
ATOM 650 C C . LYS A 1 108 ? -5.885 -23.143 1.025 1.00 69.40 105 LYS A C 1
ATOM 651 O O . LYS A 1 108 ? -5.985 -23.945 1.980 1.00 69.99 105 LYS A O 1
ATOM 657 N N . ASP A 1 109 ? -6.861 -22.908 0.138 1.00 70.44 106 ASP A N 1
ATOM 658 C CA . ASP A 1 109 ? -8.244 -23.460 0.231 1.00 71.48 106 ASP A CA 1
ATOM 659 C C . ASP A 1 109 ? -8.261 -24.961 -0.099 1.00 68.23 106 ASP A C 1
ATOM 660 O O . ASP A 1 109 ? -9.235 -25.634 0.291 1.00 68.42 106 ASP A O 1
ATOM 665 N N . TRP A 1 110 ? -7.216 -25.458 -0.768 1.00 64.62 107 TRP A N 1
ATOM 666 C CA . TRP A 1 110 ? -7.172 -26.766 -1.478 1.00 62.46 107 TRP A CA 1
ATOM 667 C C . TRP A 1 110 ? -7.804 -27.898 -0.657 1.00 66.57 107 TRP A C 1
ATOM 668 O O . TRP A 1 110 ? -8.751 -28.530 -1.166 1.00 66.60 107 TRP A O 1
ATOM 679 N N . ASN A 1 111 ? -7.292 -28.159 0.550 1.00 70.96 108 ASN A N 1
ATOM 680 C CA . ASN A 1 111 ? -7.578 -29.398 1.331 1.00 74.40 108 ASN A CA 1
ATOM 681 C C . ASN A 1 111 ? -9.034 -29.426 1.824 1.00 76.00 108 ASN A C 1
ATOM 682 O O . ASN A 1 111 ? -9.436 -30.476 2.367 1.00 73.89 108 ASN A O 1
ATOM 687 N N . LYS A 1 112 ? -9.790 -28.333 1.652 1.00 78.66 109 LYS A N 1
ATOM 688 C CA . LYS A 1 112 ? -11.224 -28.226 2.046 1.00 81.47 109 LYS A CA 1
ATOM 689 C C . LYS A 1 112 ? -12.132 -28.195 0.806 1.00 82.48 109 LYS A C 1
ATOM 690 O O . LYS A 1 112 ? -13.358 -28.071 0.991 1.00 83.57 109 LYS A O 1
ATOM 696 N N . ASP A 1 113 ? -11.565 -28.318 -0.402 1.00 83.20 110 ASP A N 1
ATOM 697 C CA . ASP A 1 113 ? -12.304 -28.240 -1.695 1.00 82.95 110 ASP A CA 1
ATOM 698 C C . ASP A 1 113 ? -12.696 -29.647 -2.164 1.00 82.23 110 ASP A C 1
ATOM 699 O O . ASP A 1 113 ? -12.063 -30.625 -1.723 1.00 81.48 110 ASP A O 1
ATOM 704 N N . ILE A 1 114 ? -13.681 -29.722 -3.064 1.00 81.80 111 ILE A N 1
ATOM 705 C CA . ILE A 1 114 ? -14.449 -30.960 -3.399 1.00 82.25 111 ILE A CA 1
ATOM 706 C C . ILE A 1 114 ? -13.622 -31.865 -4.327 1.00 80.47 111 ILE A C 1
ATOM 707 O O . ILE A 1 114 ? -13.644 -33.093 -4.098 1.00 82.22 111 ILE A O 1
ATOM 712 N N . LYS A 1 115 ? -12.935 -31.303 -5.332 1.00 75.56 112 LYS A N 1
ATOM 713 C CA . LYS A 1 115 ? -12.090 -32.070 -6.294 1.00 71.26 112 LYS A CA 1
ATOM 714 C C . LYS A 1 115 ? -10.628 -31.635 -6.158 1.00 63.96 112 LYS A C 1
ATOM 715 O O . LYS A 1 115 ? -10.244 -30.613 -6.769 1.00 63.49 112 LYS A O 1
ATOM 721 N N . GLN A 1 116 ? -9.844 -32.404 -5.406 1.00 55.31 113 GLN A N 1
ATOM 722 C CA . GLN A 1 116 ? -8.440 -32.075 -5.057 1.00 49.81 113 GLN A CA 1
ATOM 723 C C . GLN A 1 116 ? -7.474 -32.803 -5.995 1.00 45.19 113 GLN A C 1
ATOM 724 O O . GLN A 1 116 ? -6.306 -32.395 -6.055 1.00 41.58 113 GLN A O 1
ATOM 730 N N . PHE A 1 117 ? -7.932 -33.859 -6.673 1.00 41.80 114 PHE A N 1
ATOM 731 C CA . PHE A 1 117 ? -7.060 -34.757 -7.471 1.00 41.16 114 PHE A CA 1
ATOM 732 C C . PHE A 1 117 ? -7.683 -35.035 -8.839 1.00 43.66 114 PHE A C 1
ATOM 733 O O . PHE A 1 117 ? -8.918 -35.132 -8.945 1.00 46.40 114 PHE A O 1
ATOM 741 N N . GLU A 1 118 ? -6.819 -35.161 -9.844 1.00 46.29 115 GLU A N 1
ATOM 742 C CA . GLU A 1 118 ? -7.174 -35.521 -11.238 1.00 48.34 115 GLU A CA 1
ATOM 743 C C . GLU A 1 118 ? -6.489 -36.855 -11.537 1.00 49.36 115 GLU A C 1
ATOM 744 O O . GLU A 1 118 ? -5.242 -36.894 -11.538 1.00 49.20 115 GLU A O 1
ATOM 750 N N . ASN A 1 119 ? -7.268 -37.919 -11.731 1.00 49.18 116 ASN A N 1
ATOM 751 C CA . ASN A 1 119 ? -6.714 -39.288 -11.866 1.00 50.83 116 ASN A CA 1
ATOM 752 C C . ASN A 1 119 ? -6.904 -39.767 -13.302 1.00 51.84 116 ASN A C 1
ATOM 753 O O . ASN A 1 119 ? -7.958 -39.481 -13.893 1.00 52.39 116 ASN A O 1
ATOM 758 N N . SER A 1 120 ? -5.881 -40.440 -13.825 1.00 53.04 117 SER A N 1
ATOM 759 C CA . SER A 1 120 ? -5.886 -41.158 -15.123 1.00 53.05 117 SER A CA 1
ATOM 760 C C . SER A 1 120 ? -5.620 -42.642 -14.843 1.00 54.12 117 SER A C 1
ATOM 761 O O . SER A 1 120 ? -5.600 -43.029 -13.654 1.00 52.40 117 SER A O 1
ATOM 764 N N . ARG A 1 121 ? -5.454 -43.440 -15.898 1.00 55.25 118 ARG A N 1
ATOM 765 C CA . ARG A 1 121 ? -5.412 -44.925 -15.833 1.00 56.13 118 ARG A CA 1
ATOM 766 C C . ARG A 1 121 ? -4.361 -45.410 -14.828 1.00 52.19 118 ARG A C 1
ATOM 767 O O . ARG A 1 121 ? -4.676 -46.351 -14.078 1.00 48.98 118 ARG A O 1
ATOM 775 N N . LYS A 1 122 ? -3.162 -44.812 -14.833 1.00 49.33 119 LYS A N 1
ATOM 776 C CA . LYS A 1 122 ? -1.985 -45.307 -14.067 1.00 47.75 119 LYS A CA 1
ATOM 777 C C . LYS A 1 122 ? -1.302 -44.152 -13.336 1.00 42.89 119 LYS A C 1
ATOM 778 O O . LYS A 1 122 ? -0.087 -44.244 -13.126 1.00 40.67 119 LYS A O 1
ATOM 784 N N . ASP A 1 123 ? -2.046 -43.116 -12.960 1.00 39.23 120 ASP A N 1
ATOM 785 C CA . ASP A 1 123 ? -1.419 -41.931 -12.321 1.00 37.91 120 ASP A CA 1
ATOM 786 C C . ASP A 1 123 ? -2.459 -41.071 -11.597 1.00 34.73 120 ASP A C 1
ATOM 787 O O . ASP A 1 123 ? -3.631 -41.019 -12.015 1.00 33.86 120 ASP A O 1
ATOM 792 N N . SER A 1 124 ? -2.020 -40.399 -10.530 1.00 30.97 121 SER A N 1
ATOM 793 C CA . SER A 1 124 ? -2.824 -39.371 -9.841 1.00 29.61 121 SER A CA 1
ATOM 794 C C . SER A 1 124 ? -1.997 -38.093 -9.768 1.00 29.23 121 SER A C 1
ATOM 795 O O . SER A 1 124 ? -0.752 -38.174 -9.639 1.00 29.11 121 SER A O 1
ATOM 798 N N . GLU A 1 125 ? -2.697 -36.973 -9.844 1.00 29.54 122 GLU A N 1
ATOM 799 C CA . GLU A 1 125 ? -2.132 -35.609 -9.778 1.00 30.03 122 GLU A CA 1
ATOM 800 C C . GLU A 1 125 ? -3.008 -34.760 -8.870 1.00 30.22 122 GLU A C 1
ATOM 801 O O . GLU A 1 125 ? -4.214 -35.001 -8.813 1.00 29.89 122 GLU A O 1
ATOM 807 N N . VAL A 1 126 ? -2.424 -33.740 -8.255 1.00 30.32 123 VAL A N 1
ATOM 808 C CA . VAL A 1 126 ? -3.212 -32.652 -7.616 1.00 31.75 123 VAL A CA 1
ATOM 809 C C . VAL A 1 126 ? -3.948 -31.931 -8.751 1.00 32.72 123 VAL A C 1
ATOM 810 O O . VAL A 1 126 ? -3.368 -31.836 -9.861 1.00 32.59 123 VAL A O 1
ATOM 814 N N . ALA A 1 127 ? -5.168 -31.458 -8.479 1.00 33.97 124 ALA A N 1
ATOM 815 C CA . ALA A 1 127 ? -6.003 -30.677 -9.420 1.00 35.95 124 ALA A CA 1
ATOM 816 C C . ALA A 1 127 ? -5.175 -29.502 -9.950 1.00 36.82 124 ALA A C 1
ATOM 817 O O . ALA A 1 127 ? -4.403 -28.908 -9.160 1.00 35.09 124 ALA A O 1
ATOM 819 N N . LYS A 1 128 ? -5.311 -29.214 -11.247 1.00 36.93 125 LYS A N 1
ATOM 820 C CA . LYS A 1 128 ? -4.546 -28.164 -11.968 1.00 38.16 125 LYS A CA 1
ATOM 821 C C . LYS A 1 128 ? -4.650 -26.845 -11.202 1.00 35.81 125 LYS A C 1
ATOM 822 O O . LYS A 1 128 ? -5.755 -26.485 -10.779 1.00 35.24 125 LYS A O 1
ATOM 828 N N . HIS A 1 129 ? -3.516 -26.163 -11.027 1.00 33.72 126 HIS A N 1
ATOM 829 C CA . HIS A 1 129 ? -3.429 -24.825 -10.392 1.00 33.19 126 HIS A CA 1
ATOM 830 C C . HIS A 1 129 ? -2.132 -24.170 -10.839 1.00 30.48 126 HIS A C 1
ATOM 831 O O . HIS A 1 129 ? -1.165 -24.857 -11.161 1.00 28.47 126 HIS A O 1
ATOM 838 N N . PRO A 1 130 ? -2.075 -22.826 -10.858 1.00 30.04 127 PRO A N 1
ATOM 839 C CA . PRO A 1 130 ? -0.838 -22.129 -11.177 1.00 29.42 127 PRO A CA 1
ATOM 840 C C . PRO A 1 130 ? 0.165 -22.299 -10.044 1.00 27.56 127 PRO A C 1
ATOM 841 O O . PRO A 1 130 ? -0.203 -22.545 -8.895 1.00 27.77 127 PRO A O 1
ATOM 845 N N . PRO A 1 131 ? 1.470 -22.129 -10.330 1.00 26.24 128 PRO A N 1
ATOM 846 C CA . PRO A 1 131 ? 2.474 -22.149 -9.279 1.00 25.05 128 PRO A CA 1
ATOM 847 C C . PRO A 1 131 ? 2.278 -20.941 -8.350 1.00 24.90 128 PRO A C 1
ATOM 848 O O . PRO A 1 131 ? 1.804 -19.920 -8.786 1.00 24.96 128 PRO A O 1
ATOM 852 N N A ARG A 1 132 ? 2.645 -21.111 -7.081 0.50 24.51 129 ARG A N 1
ATOM 853 N N B ARG A 1 132 ? 2.666 -21.090 -7.087 0.50 25.06 129 ARG A N 1
ATOM 854 C CA A ARG A 1 132 ? 2.687 -20.031 -6.068 0.50 24.74 129 ARG A CA 1
ATOM 855 C CA B ARG A 1 132 ? 2.666 -19.987 -6.098 0.50 25.69 129 ARG A CA 1
ATOM 856 C C A ARG A 1 132 ? 3.839 -19.097 -6.434 0.50 23.44 129 ARG A C 1
ATOM 857 C C B ARG A 1 132 ? 3.856 -19.085 -6.405 0.50 24.00 129 ARG A C 1
ATOM 858 O O A ARG A 1 132 ? 3.673 -17.869 -6.342 0.50 22.89 129 ARG A O 1
ATOM 859 O O B ARG A 1 132 ? 3.736 -17.861 -6.240 0.50 23.43 129 ARG A O 1
ATOM 874 N N . THR A 1 133 ? 4.971 -19.690 -6.814 1.00 22.88 130 THR A N 1
ATOM 875 C CA . THR A 1 133 ? 6.271 -18.986 -6.934 1.00 21.65 130 THR A CA 1
ATOM 876 C C . THR A 1 133 ? 7.064 -19.573 -8.094 1.00 20.57 130 THR A C 1
ATOM 877 O O . THR A 1 133 ? 7.091 -20.795 -8.231 1.00 19.72 130 THR A O 1
ATOM 881 N N . GLU A 1 134 ? 7.722 -18.709 -8.854 1.00 19.22 131 GLU A N 1
ATOM 882 C CA . GLU A 1 134 ? 8.700 -19.098 -9.896 1.00 19.29 131 GLU A CA 1
ATOM 883 C C . GLU A 1 134 ? 10.075 -18.652 -9.404 1.00 18.77 131 GLU A C 1
ATOM 884 O O . GLU A 1 134 ? 10.265 -17.443 -9.223 1.00 19.47 131 GLU A O 1
ATOM 890 N N . PHE A 1 135 ? 10.956 -19.609 -9.150 1.00 17.76 132 PHE A N 1
ATOM 891 C CA . PHE A 1 135 ? 12.315 -19.369 -8.626 1.00 17.13 132 PHE A CA 1
ATOM 892 C C . PHE A 1 135 ? 13.322 -19.389 -9.762 1.00 17.09 132 PHE A C 1
ATOM 893 O O . PHE A 1 135 ? 13.327 -20.283 -10.602 1.00 17.74 132 PHE A O 1
ATOM 901 N N . HIS A 1 136 ? 14.185 -18.375 -9.772 1.00 16.37 133 HIS A N 1
ATOM 902 C CA . HIS A 1 136 ? 15.355 -18.300 -10.665 1.00 16.82 133 HIS A CA 1
ATOM 903 C C . HIS A 1 136 ? 16.564 -18.529 -9.771 1.00 16.20 133 HIS A C 1
ATOM 904 O O . HIS A 1 136 ? 16.876 -17.633 -8.961 1.00 15.70 133 HIS A O 1
ATOM 911 N N . PHE A 1 137 ? 17.229 -19.663 -9.940 1.00 15.96 134 PHE A N 1
ATOM 912 C CA . PHE A 1 137 ? 18.375 -20.083 -9.111 1.00 15.99 134 PHE A CA 1
ATOM 913 C C . PHE A 1 137 ? 19.694 -19.925 -9.855 1.00 15.46 134 PHE A C 1
ATOM 914 O O . PHE A 1 137 ? 19.783 -20.179 -11.081 1.00 15.94 134 PHE A O 1
ATOM 922 N N . TYR A 1 138 ? 20.696 -19.501 -9.084 1.00 15.62 135 TYR A N 1
ATOM 923 C CA . TYR A 1 138 ? 22.106 -19.408 -9.503 1.00 15.61 135 TYR A CA 1
ATOM 924 C C . TYR A 1 138 ? 22.934 -20.243 -8.541 1.00 16.08 135 TYR A C 1
ATOM 925 O O . TYR A 1 138 ? 22.552 -20.346 -7.353 1.00 17.40 135 TYR A O 1
ATOM 934 N N . GLU A 1 139 ? 24.029 -20.816 -9.027 1.00 16.27 136 GLU A N 1
ATOM 935 C CA . GLU A 1 139 ? 25.051 -21.451 -8.183 1.00 17.29 136 GLU A CA 1
ATOM 936 C C . GLU A 1 139 ? 26.074 -20.372 -7.835 1.00 17.43 136 GLU A C 1
ATOM 937 O O . GLU A 1 139 ? 26.541 -19.684 -8.768 1.00 16.92 136 GLU A O 1
ATOM 943 N N . LEU A 1 140 ? 26.404 -20.272 -6.565 1.00 17.88 137 LEU A N 1
ATOM 944 C CA . LEU A 1 140 ? 27.383 -19.280 -6.073 1.00 18.92 137 LEU A CA 1
ATOM 945 C C . LEU A 1 140 ? 28.539 -20.055 -5.456 1.00 19.56 137 LEU A C 1
ATOM 946 O O . LEU A 1 140 ? 28.289 -21.102 -4.841 1.00 20.43 137 LEU A O 1
ATOM 951 N N . GLU A 1 141 ? 29.762 -19.606 -5.666 1.00 19.60 138 GLU A N 1
ATOM 952 C CA . GLU A 1 141 ? 30.942 -20.123 -4.956 1.00 20.83 138 GLU A CA 1
ATOM 953 C C . GLU A 1 141 ? 31.191 -19.186 -3.768 1.00 20.15 138 GLU A C 1
ATOM 954 O O . GLU A 1 141 ? 31.351 -17.986 -3.985 1.00 19.50 138 GLU A O 1
ATOM 960 N N . ILE A 1 142 ? 31.123 -19.723 -2.560 1.00 19.41 139 ILE A N 1
ATOM 961 C CA . ILE A 1 142 ? 31.197 -18.905 -1.323 1.00 19.64 139 ILE A CA 1
ATOM 962 C C . ILE A 1 142 ? 32.598 -18.297 -1.275 1.00 20.52 139 ILE A C 1
ATOM 963 O O . ILE A 1 142 ? 33.599 -19.031 -1.487 1.00 20.67 139 ILE A O 1
ATOM 968 N N . GLU A 1 143 ? 32.669 -16.974 -1.071 1.00 21.50 140 GLU A N 1
ATOM 969 C CA . GLU A 1 143 ? 33.952 -16.267 -0.865 1.00 23.04 140 GLU A CA 1
ATOM 970 C C . GLU A 1 143 ? 34.058 -15.777 0.579 1.00 22.96 140 GLU A C 1
ATOM 971 O O . GLU A 1 143 ? 35.187 -15.618 1.044 1.00 23.90 140 GLU A O 1
ATOM 977 N N . ASN A 1 144 ? 32.945 -15.502 1.252 1.00 22.45 141 ASN A N 1
ATOM 978 C CA . ASN A 1 144 ? 32.988 -15.132 2.683 1.00 23.34 141 ASN A CA 1
ATOM 979 C C . ASN A 1 144 ? 31.625 -15.332 3.338 1.00 22.91 141 ASN A C 1
ATOM 980 O O . ASN A 1 144 ? 30.577 -15.293 2.650 1.00 22.42 141 ASN A O 1
ATOM 985 N N . LEU A 1 145 ? 31.665 -15.575 4.640 1.00 23.04 142 LEU A N 1
ATOM 986 C CA . LEU A 1 145 ? 30.483 -15.646 5.524 1.00 22.74 142 LEU A CA 1
ATOM 987 C C . LEU A 1 145 ? 30.709 -14.602 6.608 1.00 23.24 142 LEU A C 1
ATOM 988 O O . LEU A 1 145 ? 31.784 -14.652 7.237 1.00 24.61 142 LEU A O 1
ATOM 993 N N . LEU A 1 146 ? 29.742 -13.710 6.793 1.00 23.52 143 LEU A N 1
ATOM 994 C CA . LEU A 1 146 ? 29.872 -12.587 7.759 1.00 25.74 143 LEU A CA 1
ATOM 995 C C . LEU A 1 146 ? 28.977 -12.859 8.970 1.00 27.04 143 LEU A C 1
ATOM 996 O O . LEU A 1 146 ? 27.902 -13.473 8.804 1.00 25.50 143 LEU A O 1
ATOM 1001 N N . ASP A 1 147 ? 29.407 -12.435 10.163 1.00 29.57 144 ASP A N 1
ATOM 1002 C CA . ASP A 1 147 ? 28.672 -12.715 11.419 1.00 31.84 144 ASP A CA 1
ATOM 1003 C C . ASP A 1 147 ? 27.535 -11.708 11.589 1.00 31.63 144 ASP A C 1
ATOM 1004 O O . ASP A 1 147 ? 26.499 -12.079 12.170 1.00 33.08 144 ASP A O 1
ATOM 1009 N N . LYS A 1 148 ? 27.701 -10.493 11.087 1.00 29.95 145 LYS A N 1
ATOM 1010 C CA . LYS A 1 148 ? 26.635 -9.469 11.124 1.00 30.47 145 LYS A CA 1
ATOM 1011 C C . LYS A 1 148 ? 26.044 -9.384 9.717 1.00 27.34 145 LYS A C 1
ATOM 1012 O O . LYS A 1 148 ? 26.803 -9.045 8.766 1.00 26.94 145 LYS A O 1
ATOM 1018 N N . PHE A 1 149 ? 24.754 -9.714 9.598 1.00 26.16 146 PHE A N 1
ATOM 1019 C CA . PHE A 1 149 ? 23.966 -9.546 8.357 1.00 24.54 146 PHE A CA 1
ATOM 1020 C C . PHE A 1 149 ? 22.502 -9.304 8.715 1.00 23.51 146 PHE A C 1
ATOM 1021 O O . PHE A 1 149 ? 22.121 -9.416 9.875 1.00 24.12 146 PHE A O 1
ATOM 1029 N N . PRO A 1 150 ? 21.692 -8.770 7.782 1.00 23.05 147 PRO A N 1
ATOM 1030 C CA . PRO A 1 150 ? 20.394 -8.211 8.151 1.00 23.93 147 PRO A CA 1
ATOM 1031 C C . PRO A 1 150 ? 19.532 -9.176 8.968 1.00 25.48 147 PRO A C 1
ATOM 1032 O O . PRO A 1 150 ? 19.006 -8.775 9.982 1.00 26.56 147 PRO A O 1
ATOM 1036 N N . GLU A 1 151 ? 19.464 -10.437 8.558 1.00 25.81 148 GLU A N 1
ATOM 1037 C CA . GLU A 1 151 ? 18.569 -11.414 9.238 1.00 26.94 148 GLU A CA 1
ATOM 1038 C C . GLU A 1 151 ? 19.326 -12.297 10.248 1.00 27.34 148 GLU A C 1
ATOM 1039 O O . GLU A 1 151 ? 18.767 -13.347 10.634 1.00 26.31 148 GLU A O 1
ATOM 1045 N N . CYS A 1 152 ? 20.485 -11.886 10.760 1.00 27.70 149 CYS A N 1
ATOM 1046 C CA . CYS A 1 152 ? 21.377 -12.764 11.567 1.00 29.22 149 CYS A CA 1
ATOM 1047 C C . CYS A 1 152 ? 20.769 -13.093 12.943 1.00 30.73 149 CYS A C 1
ATOM 1048 O O . CYS A 1 152 ? 21.282 -14.032 13.571 1.00 31.70 149 CYS A O 1
ATOM 1051 N N . HIS A 1 153 ? 19.749 -12.358 13.390 1.00 32.35 150 HIS A N 1
ATOM 1052 C CA . HIS A 1 153 ? 19.054 -12.600 14.687 1.00 34.51 150 HIS A CA 1
ATOM 1053 C C . HIS A 1 153 ? 17.720 -13.331 14.449 1.00 34.50 150 HIS A C 1
ATOM 1054 O O . HIS A 1 153 ? 17.080 -13.734 15.446 1.00 34.65 150 HIS A O 1
ATOM 1061 N N . LYS A 1 154 ? 17.329 -13.537 13.186 1.00 33.24 151 LYS A N 1
ATOM 1062 C CA . LYS A 1 154 ? 16.046 -14.177 12.790 1.00 34.47 151 LYS A CA 1
ATOM 1063 C C . LYS A 1 154 ? 16.304 -15.587 12.243 1.00 32.35 151 LYS A C 1
ATOM 1064 O O . LYS A 1 154 ? 15.337 -16.388 12.220 1.00 32.42 151 LYS A O 1
ATOM 1070 N N . ARG A 1 155 ? 17.531 -15.885 11.799 1.00 29.56 152 ARG A N 1
ATOM 1071 C CA . ARG A 1 155 ? 17.873 -17.147 11.092 1.00 28.90 152 ARG A CA 1
ATOM 1072 C C . ARG A 1 155 ? 19.225 -17.690 11.544 1.00 28.43 152 ARG A C 1
ATOM 1073 O O . ARG A 1 155 ? 20.079 -16.902 11.970 1.00 28.98 152 ARG A O 1
ATOM 1081 N N . HIS A 1 156 ? 19.401 -19.001 11.405 1.00 27.42 153 HIS A N 1
ATOM 1082 C CA . HIS A 1 156 ? 20.700 -19.718 11.456 1.00 27.95 153 HIS A CA 1
ATOM 1083 C C . HIS A 1 156 ? 21.130 -20.021 10.022 1.00 26.24 153 HIS A C 1
ATOM 1084 O O . HIS A 1 156 ? 20.224 -20.137 9.158 1.00 24.83 153 HIS A O 1
ATOM 1091 N N . ARG A 1 157 ? 22.438 -20.105 9.772 1.00 25.64 154 ARG A N 1
ATOM 1092 C CA . ARG A 1 157 ? 23.044 -20.390 8.444 1.00 24.96 154 ARG A CA 1
ATOM 1093 C C . ARG A 1 157 ? 24.180 -21.392 8.667 1.00 24.89 154 ARG A C 1
ATOM 1094 O O . ARG A 1 157 ? 25.081 -21.139 9.467 1.00 25.00 154 ARG A O 1
ATOM 1102 N N . LYS A 1 158 ? 24.097 -22.538 8.017 1.00 23.57 155 LYS A N 1
ATOM 1103 C CA . LYS A 1 158 ? 25.015 -23.664 8.287 1.00 23.46 155 LYS A CA 1
ATOM 1104 C C . LYS A 1 158 ? 25.240 -24.455 7.004 1.00 22.35 155 LYS A C 1
ATOM 1105 O O . LYS A 1 158 ? 24.316 -24.518 6.174 1.00 20.61 155 LYS A O 1
ATOM 1111 N N . LEU A 1 159 ? 26.457 -24.976 6.858 1.00 22.06 156 LEU A N 1
ATOM 1112 C CA . LEU A 1 159 ? 26.860 -25.813 5.714 1.00 22.08 156 LEU A CA 1
ATOM 1113 C C . LEU A 1 159 ? 26.417 -27.249 5.959 1.00 22.69 156 LEU A C 1
ATOM 1114 O O . LEU A 1 159 ? 26.570 -27.741 7.086 1.00 23.45 156 LEU A O 1
ATOM 1119 N N . TYR A 1 160 ? 25.951 -27.895 4.900 1.00 22.35 157 TYR A N 1
ATOM 1120 C CA . TYR A 1 160 ? 25.526 -29.316 4.915 1.00 23.09 157 TYR A CA 1
ATOM 1121 C C . TYR A 1 160 ? 26.101 -30.025 3.696 1.00 22.92 157 TYR A C 1
ATOM 1122 O O . TYR A 1 160 ? 26.168 -29.443 2.598 1.00 21.32 157 TYR A O 1
ATOM 1131 N N . SER A 1 161 ? 26.473 -31.284 3.878 1.00 23.96 158 SER A N 1
ATOM 1132 C CA . SER A 1 161 ? 26.814 -32.197 2.766 1.00 24.26 158 SER A CA 1
ATOM 1133 C C . SER A 1 161 ? 25.564 -32.387 1.909 1.00 23.47 158 SER A C 1
ATOM 1134 O O . SER A 1 161 ? 24.454 -32.057 2.373 1.00 23.93 158 SER A O 1
ATOM 1137 N N . TYR A 1 162 ? 25.727 -32.959 0.731 1.00 22.75 159 TYR A N 1
ATOM 1138 C CA . TYR A 1 162 ? 24.593 -33.231 -0.188 1.00 22.84 159 TYR A CA 1
ATOM 1139 C C . TYR A 1 162 ? 23.547 -34.131 0.487 1.00 23.03 159 TYR A C 1
ATOM 1140 O O . TYR A 1 162 ? 22.344 -33.799 0.434 1.00 22.73 159 TYR A O 1
ATOM 1149 N N . THR A 1 163 ? 23.963 -35.246 1.087 1.00 24.66 160 THR A N 1
ATOM 1150 C CA . THR A 1 163 ? 23.028 -36.200 1.748 1.00 25.63 160 THR A CA 1
ATOM 1151 C C . THR A 1 163 ? 22.224 -35.481 2.843 1.00 24.99 160 THR A C 1
ATOM 1152 O O . THR A 1 163 ? 20.982 -35.654 2.893 1.00 24.28 160 THR A O 1
ATOM 1156 N N . GLU A 1 164 ? 22.893 -34.688 3.678 1.00 24.26 161 GLU A N 1
ATOM 1157 C CA . GLU A 1 164 ? 22.227 -33.947 4.775 1.00 24.82 161 GLU A CA 1
ATOM 1158 C C . GLU A 1 164 ? 21.264 -32.924 4.166 1.00 22.83 161 GLU A C 1
ATOM 1159 O O . GLU A 1 164 ? 20.158 -32.765 4.687 1.00 22.21 161 GLU A O 1
ATOM 1165 N N . ALA A 1 165 ? 21.714 -32.163 3.165 1.00 22.07 162 ALA A N 1
ATOM 1166 C CA . ALA A 1 165 ? 20.917 -31.073 2.562 1.00 21.21 162 ALA A CA 1
ATOM 1167 C C . ALA A 1 165 ? 19.658 -31.637 1.926 1.00 20.30 162 ALA A C 1
ATOM 1168 O O . ALA A 1 165 ? 18.599 -31.041 2.084 1.00 19.85 162 ALA A O 1
ATOM 1170 N N . LYS A 1 166 ? 19.784 -32.779 1.257 1.00 20.60 163 LYS A N 1
ATOM 1171 C CA . LYS A 1 166 ? 18.649 -33.461 0.595 1.00 21.09 163 LYS A CA 1
ATOM 1172 C C . LYS A 1 166 ? 17.615 -33.852 1.656 1.00 21.02 163 LYS A C 1
ATOM 1173 O O . LYS A 1 166 ? 16.423 -33.497 1.492 1.00 20.36 163 LYS A O 1
ATOM 1179 N N . GLN A 1 167 ? 18.060 -34.464 2.751 1.00 21.78 164 GLN A N 1
ATOM 1180 C CA . GLN A 1 167 ? 17.128 -34.800 3.857 1.00 23.25 164 GLN A CA 1
ATOM 1181 C C . GLN A 1 167 ? 16.509 -33.527 4.436 1.00 21.62 164 GLN A C 1
ATOM 1182 O O . GLN A 1 167 ? 15.289 -33.502 4.652 1.00 21.96 164 GLN A O 1
ATOM 1188 N N . ASN A 1 168 ? 17.282 -32.446 4.587 1.00 20.45 165 ASN A N 1
ATOM 1189 C CA . ASN A 1 168 ? 16.695 -31.207 5.125 1.00 20.17 165 ASN A CA 1
ATOM 1190 C C . ASN A 1 168 ? 15.558 -30.748 4.220 1.00 19.22 165 ASN A C 1
ATOM 1191 O O . ASN A 1 168 ? 14.542 -30.279 4.729 1.00 19.11 165 ASN A O 1
ATOM 1196 N N . LEU A 1 169 ? 15.775 -30.732 2.901 1.00 18.97 166 LEU A N 1
ATOM 1197 C CA . LEU A 1 169 ? 14.766 -30.150 1.984 1.00 18.83 166 LEU A CA 1
ATOM 1198 C C . LEU A 1 169 ? 13.525 -31.045 1.936 1.00 19.25 166 LEU A C 1
ATOM 1199 O O . LEU A 1 169 ? 12.417 -30.490 1.814 1.00 19.37 166 LEU A O 1
ATOM 1204 N N . ILE A 1 170 ? 13.671 -32.372 2.058 1.00 20.42 167 ILE A N 1
ATOM 1205 C CA . ILE A 1 170 ? 12.481 -33.271 2.156 1.00 21.52 167 ILE A CA 1
ATOM 1206 C C . ILE A 1 170 ? 11.753 -33.009 3.486 1.00 21.75 167 ILE A C 1
ATOM 1207 O O . ILE A 1 170 ? 10.506 -32.853 3.458 1.00 21.80 167 ILE A O 1
ATOM 1212 N N . ASP A 1 171 ? 12.482 -32.924 4.589 1.00 22.22 168 ASP A N 1
ATOM 1213 C CA . ASP A 1 171 ? 11.909 -32.557 5.914 1.00 23.75 168 ASP A CA 1
ATOM 1214 C C . ASP A 1 171 ? 11.171 -31.223 5.801 1.00 22.99 168 ASP A C 1
ATOM 1215 O O . ASP A 1 171 ? 10.070 -31.104 6.362 1.00 23.78 168 ASP A O 1
ATOM 1220 N N . ALA A 1 172 ? 11.760 -30.238 5.103 1.00 21.70 169 ALA A N 1
ATOM 1221 C CA . ALA A 1 172 ? 11.136 -28.913 4.917 1.00 21.18 169 ALA A CA 1
ATOM 1222 C C . ALA A 1 172 ? 9.961 -28.934 3.931 1.00 21.29 169 ALA A C 1
ATOM 1223 O O . ALA A 1 172 ? 9.261 -27.918 3.838 1.00 20.78 169 ALA A O 1
ATOM 1225 N N . LYS A 1 173 ? 9.704 -30.049 3.229 1.00 21.89 170 LYS A N 1
ATOM 1226 C CA . LYS A 1 173 ? 8.583 -30.183 2.259 1.00 22.97 170 LYS A CA 1
ATOM 1227 C C . LYS A 1 173 ? 8.774 -29.178 1.101 1.00 21.67 170 LYS A C 1
ATOM 1228 O O . LYS A 1 173 ? 7.789 -28.549 0.657 1.00 21.43 170 LYS A O 1
ATOM 1234 N N . ARG A 1 174 ? 10.002 -29.076 0.605 1.00 20.98 171 ARG A N 1
ATOM 1235 C CA . ARG A 1 174 ? 10.382 -28.115 -0.464 1.00 20.39 171 ARG A CA 1
ATOM 1236 C C . ARG A 1 174 ? 11.120 -28.862 -1.568 1.00 19.70 171 ARG A C 1
ATOM 1237 O O . ARG A 1 174 ? 12.302 -28.661 -1.827 1.00 19.41 171 ARG A O 1
ATOM 1245 N N . PRO A 1 175 ? 10.429 -29.768 -2.271 1.00 18.95 172 PRO A N 1
ATOM 1246 C CA . PRO A 1 175 ? 11.090 -30.538 -3.323 1.00 18.73 172 PRO A CA 1
ATOM 1247 C C . PRO A 1 175 ? 11.655 -29.689 -4.476 1.00 17.66 172 PRO A C 1
ATOM 1248 O O . PRO A 1 175 ? 12.640 -30.115 -5.075 1.00 16.98 172 PRO A O 1
ATOM 1252 N N . GLU A 1 176 ? 11.048 -28.540 -4.746 1.00 18.45 173 GLU A N 1
ATOM 1253 C CA . GLU A 1 176 ? 11.545 -27.598 -5.792 1.00 18.54 173 GLU A CA 1
ATOM 1254 C C . GLU A 1 176 ? 12.935 -27.086 -5.414 1.00 18.27 173 GLU A C 1
ATOM 1255 O O . GLU A 1 176 ? 13.782 -26.890 -6.316 1.00 17.68 173 GLU A O 1
ATOM 1261 N N . LEU A 1 177 ? 13.202 -26.903 -4.126 1.00 17.50 174 LEU A N 1
ATOM 1262 C CA . LEU A 1 177 ? 14.541 -26.439 -3.711 1.00 16.91 174 LEU A CA 1
ATOM 1263 C C . LEU A 1 177 ? 15.532 -27.583 -3.916 1.00 16.90 174 LEU A C 1
ATOM 1264 O O . LEU 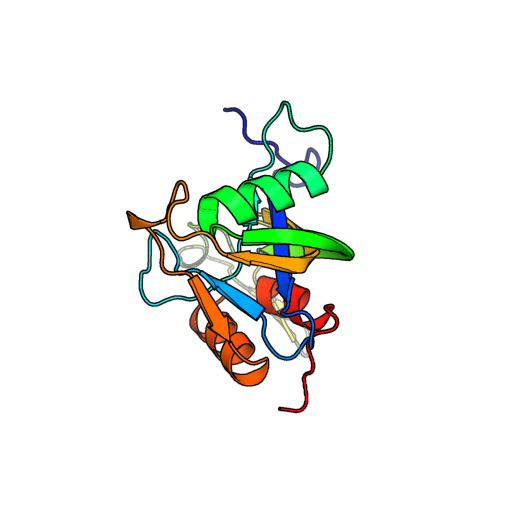A 1 177 ? 16.655 -27.350 -4.296 1.00 16.25 174 LEU A O 1
ATOM 1269 N N . LEU A 1 178 ? 15.111 -28.820 -3.648 1.00 16.79 175 LEU A N 1
ATOM 1270 C CA . LEU A 1 178 ? 15.974 -30.003 -3.913 1.00 17.31 175 LEU A CA 1
ATOM 1271 C C . LEU A 1 178 ? 16.242 -30.141 -5.423 1.00 16.97 175 LEU A C 1
ATOM 1272 O O . LEU A 1 178 ? 17.373 -30.489 -5.822 1.00 17.24 175 LEU A O 1
ATOM 1277 N N . GLU A 1 179 ? 15.256 -29.841 -6.252 1.00 17.41 176 GLU A N 1
ATOM 1278 C CA . GLU A 1 179 ? 15.415 -29.869 -7.725 1.00 18.18 176 GLU A CA 1
ATOM 1279 C C . GLU A 1 179 ? 16.527 -28.893 -8.127 1.00 17.42 176 GLU A C 1
ATOM 1280 O O . GLU A 1 179 ? 17.418 -29.303 -8.886 1.00 17.74 176 GLU A O 1
ATOM 1286 N N . ALA A 1 180 ? 16.517 -27.684 -7.566 1.00 17.23 177 ALA A N 1
ATOM 1287 C CA . ALA A 1 180 ? 17.563 -26.667 -7.835 1.00 16.76 177 ALA A CA 1
ATOM 1288 C C . ALA A 1 180 ? 18.926 -27.185 -7.354 1.00 16.47 177 ALA A C 1
ATOM 1289 O O . ALA A 1 180 ? 19.907 -27.102 -8.098 1.00 17.69 177 ALA A O 1
ATOM 1291 N N . LEU A 1 181 ? 19.001 -27.716 -6.132 1.00 16.46 178 LEU A N 1
ATOM 1292 C CA . LEU A 1 181 ? 20.261 -28.243 -5.567 1.00 17.35 178 LEU A CA 1
ATOM 1293 C C . LEU A 1 181 ? 20.820 -29.330 -6.488 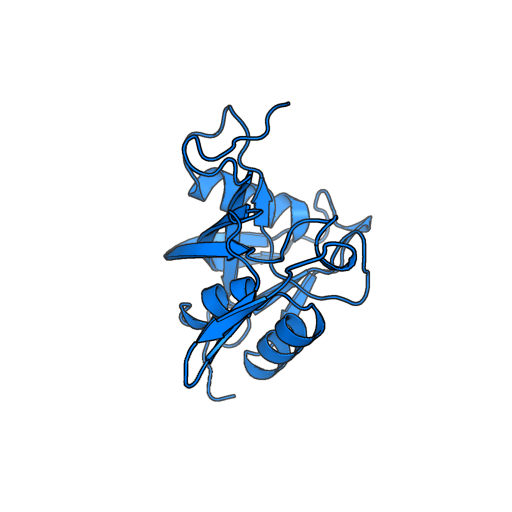1.00 17.73 178 LEU A C 1
ATOM 1294 O O . LEU A 1 181 ? 22.017 -29.370 -6.755 1.00 18.43 178 LEU A O 1
ATOM 1299 N N . ASN A 1 182 ? 19.961 -30.205 -6.994 1.00 17.98 179 ASN A N 1
ATOM 1300 C CA . ASN A 1 182 ? 20.411 -31.342 -7.830 1.00 18.70 179 ASN A CA 1
ATOM 1301 C C . ASN A 1 182 ? 20.998 -30.875 -9.166 1.00 18.90 179 ASN A C 1
ATOM 1302 O O . ASN A 1 182 ? 21.774 -31.624 -9.762 1.00 20.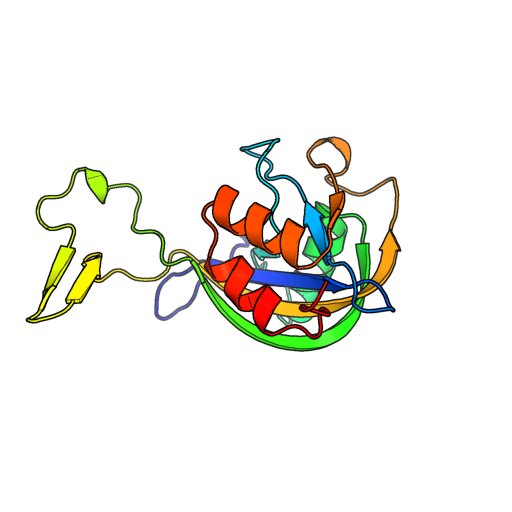56 179 ASN A O 1
ATOM 1307 N N . ARG A 1 183 ? 20.671 -29.666 -9.618 1.00 18.16 180 ARG A N 1
ATOM 1308 C CA . ARG A 1 183 ? 21.219 -29.117 -10.879 1.00 18.44 180 ARG A CA 1
ATOM 1309 C C . ARG A 1 183 ? 22.613 -28.532 -10.659 1.00 18.76 180 ARG A C 1
ATOM 1310 O O . ARG A 1 183 ? 23.328 -28.274 -11.654 1.00 19.06 180 ARG A O 1
ATOM 1318 N N . SER A 1 184 ? 22.953 -28.243 -9.405 1.00 18.10 181 SER A N 1
ATOM 1319 C CA . SER A 1 184 ? 24.247 -27.625 -9.040 1.00 19.00 181 SER A CA 1
ATOM 1320 C C . SER A 1 184 ? 25.371 -28.649 -9.180 1.00 19.87 181 SER A C 1
ATOM 1321 O O . SER A 1 184 ? 25.101 -29.861 -9.310 1.00 20.68 181 SER A O 1
ATOM 1324 N N . ALA A 1 185 ? 26.600 -28.181 -9.050 1.00 20.20 182 ALA A N 1
ATOM 1325 C CA . ALA A 1 185 ? 27.819 -28.995 -9.129 1.00 21.37 182 ALA A CA 1
ATOM 1326 C C . ALA A 1 185 ? 28.144 -29.617 -7.768 1.00 21.20 182 ALA A C 1
ATOM 1327 O O . ALA A 1 185 ? 29.275 -30.114 -7.630 1.00 23.00 182 ALA A O 1
ATOM 1329 N N . ILE A 1 186 ? 27.229 -29.613 -6.792 1.00 20.67 183 ILE A N 1
ATOM 1330 C CA . ILE A 1 186 ? 27.512 -30.199 -5.449 1.00 21.94 183 ILE A CA 1
ATOM 1331 C C . ILE A 1 186 ? 27.930 -31.655 -5.656 1.00 23.65 183 ILE A C 1
ATOM 1332 O O . ILE A 1 186 ? 27.321 -32.331 -6.489 1.00 24.24 183 ILE A O 1
ATOM 1337 N N . ILE A 1 187 ? 28.954 -32.100 -4.934 1.00 24.80 184 ILE A N 1
ATOM 1338 C CA . ILE A 1 187 ? 29.402 -33.523 -4.968 1.00 26.89 184 ILE A CA 1
ATOM 1339 C C . ILE A 1 187 ? 28.331 -34.379 -4.283 1.00 27.90 184 ILE A C 1
ATOM 1340 O O . ILE A 1 187 ? 28.062 -34.187 -3.099 1.00 26.20 184 ILE A O 1
ATOM 1345 N N . LYS A 1 188 ? 27.707 -35.302 -5.016 1.00 29.76 185 LYS A N 1
ATOM 1346 C CA . LYS A 1 188 ? 26.549 -36.065 -4.486 1.00 33.04 185 LYS A CA 1
ATOM 1347 C C . LYS A 1 188 ? 27.033 -37.326 -3.776 1.00 38.56 185 LYS A C 1
ATOM 1348 O O . LYS A 1 188 ? 26.411 -37.675 -2.759 1.00 40.98 185 LYS A O 1
ATOM 1354 N N . ASP A 1 189 ? 28.096 -37.972 -4.255 1.00 44.78 186 ASP A N 1
ATOM 1355 C CA . ASP A 1 189 ? 28.553 -39.236 -3.620 1.00 52.36 186 ASP A CA 1
ATOM 1356 C C . ASP A 1 189 ? 29.374 -38.875 -2.373 1.00 56.42 186 ASP A C 1
ATOM 1357 O O . ASP A 1 189 ? 30.614 -38.772 -2.468 1.00 58.79 186 ASP A O 1
ATOM 1362 N N . ASP A 1 190 ? 28.681 -38.669 -1.245 1.00 60.36 187 ASP A N 1
ATOM 1363 C CA . ASP A 1 190 ? 29.297 -38.377 0.080 1.00 61.60 187 ASP A CA 1
ATOM 1364 C C . ASP A 1 190 ? 29.946 -39.663 0.611 1.00 63.89 187 ASP A C 1
ATOM 1365 O O . ASP A 1 190 ? 29.392 -40.392 1.441 1.00 65.61 187 ASP A O 1
#

B-factor: mean 31.2, std 15.02, range [15.46, 86.88]

Solvent-accessible surface area: 10050 Å² total; per-residue (Å²): 187,94,92,43,109,13,135,137,50,47,2,95,20,2,0,0,0,0,0,2,17,81,86,74,121,63,0,0,0,0,2,22,61,86,104,162,183,101,44,25,4,0,20,9,15,13,64,142,126,29,107,70,60,66,53,0,0,69,50,14,0,75,49,11,0,0,2,81,11,114,46,69,38,107,13,32,67,5,73,4,86,94,26,70,176,85,56,97,189,70,176,171,44,104,93,107,82,216,183,73,74,97,54,20,189,30,80,15,108,8,30,10,36,0,13,8,1,49,18,108,77,58,61,126,181,15,86,32,30,182,117,32,112,54,113,48,25,27,19,74,90,0,68,90,24,0,94,72,12,149,35,92,11,2,24,84,0,0,56,105,9,51,8,66,89,133,105

InterPro domains:
  IPR000086 NUDIX hydrolase domain [PF00293] (32-142)
  IPR000086 NUDIX hydrolase domain [PS51462] (30-179)
  IPR015797 NUDIX hydrolase-like domain superfamily [SSF55811] (29-111)
  IPR047198 Dipho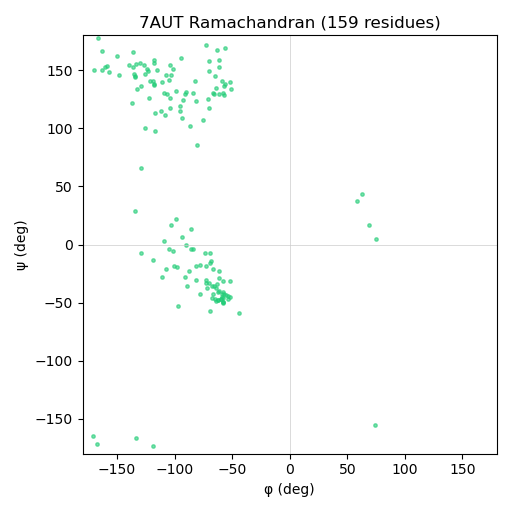sphoinositol polyphosphate phosphohydrolase-like, NUDIX domain [cd04666] (33-181)

Sequence (167 aa):
ENQVYSPVTGARLVAGCICLTPDKKQVLMITSSSAHKKRWIVPAGGVEKDEPNYETTAQRETWEEAGCIGKIVANLGTVEDMRPPKDWNKDIKQFENSRKDSEVAKHPPRRTEFHFYELEIENLLDKFPECHKRHRKLYSYTEAKQNLIDAKRPELLEALNRSAIIKDD

Organism: Saccharomyces cerevisiae (strain ATCC 204508 / S288c) (NCBI:txid559292)

Radius of gyration: 16.64 Å; Cα contacts (8 Å, |Δi|>4): 375; chains: 1; bounding box: 50×44×32 Å

Secondary structure (DSSP, 8-state):
--B-B-TTT-PEEEEEEEEE-TTSSEEEEEE-SS-TT-EE--EEEPBTT--SHHHHHHHHHHHHH-EEEEEEEEEEEEEE-PPPTTGGGSS--EEEETTEEEEPP---SEEEEEEEEEEEEE-S--TTTTT--EEEEEHHHHHHHHHHTT-HHHHHHHHHS------

Foldseek 3Di:
DQWDADPVARATEKEAEQEAEPVLFKTKWKADLVGQQQTFGFMDTDGNVDDDRVRRHQVRCQQGFVWHFAFDFWLAKFFQQPDDPCQVVDDQQWDDDDPDIDGPDGGTNHIYGYTYTHTPDHDCDGNCNVSMDMDIDGLVRNLVSCVVNVNVRRNSSNVSDPRDNPD

GO terms:
  GO:0000298 endopolyphosphatase activity (F, IDA)
  GO:0008486 diphospho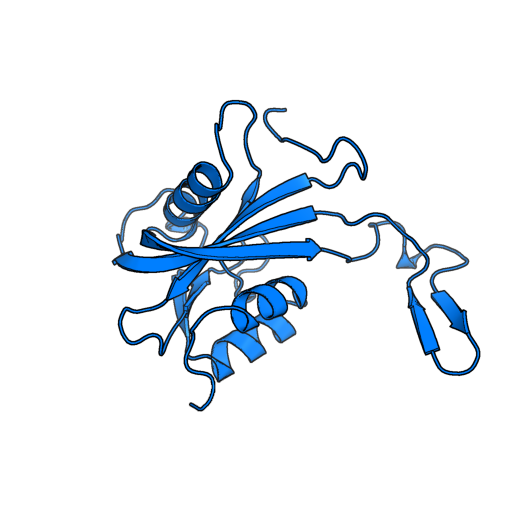inositol-polyphosphate diphosphatase activity (F, IDA)
  GO:0034431 bis(5'-adenosyl)-hexaphosphatase activity (F, IDA)
  GO:0034432 bis(5'-adenosyl)-pentaphosphatase activity (F, IDA)
  GO:0015961 diadenosine polyphosphate catabolic process (P, IDA)
  GO:0006798 polyphosphate catabolic process (P, IDA)
  GO:1990174 phosphodiesterase decapping endonuclease activity (F, IDA)
  GO:0005634 nucleus (C, HDA)
  GO:0005737 cytoplasm (C, HDA)
  GO:0034431 bis(5'-adenosyl)-hexaphosphatase activity (F, EXP)

Nearest PDB structures (foldseek):
  7aut-assembly1_A  TM=1.006E+00  e=6.441E-39  Saccharomyces cerevisiae S288C
  7aus-assembly1_A  TM=1.002E+00  e=3.100E-36  Saccharomyces cerevisiae S288C
  7aun-assembly1_A  TM=9.964E-01  e=7.001E-34  Saccharomyces cerevisiae S288C
  7aui-assembly1_A  TM=9.977E-01  e=1.492E-33  Saccharomyces cerevisiae S288C
  7auj-assembly1_A  TM=1.001E+00  e=4.939E-33  Saccharomyces cerevisiae S288C